Protein AF-A0A484I9B5-F1 (afdb_monomer_lite)

Organism: NCBI:txid1798806

Radius of gyration: 15.64 Å; chains: 1; bounding box: 37×35×47 Å

pLDDT: mean 89.49, std 16.79, range [38.44, 98.62]

Secondary structure (DSSP, 8-state):
--------TTSSPPPSEE-SSEEEEE-SSEEEEEEGGGTTPPP-EEEE-TTT--EEEEEEEE-TT--EEEEEEEEEEETTT--HHHHHHHHHHHHHHHHHHHHHH-GGG-

Foldseek 3Di:
DDPPDPPPVVPPFDFPDDDPQWTWTDDPFWIKIFGNVCPPFDFPDWDADPVQRKIFGWGWDADPVRDTDIDTGMITHTPVRDDVVVVVVVNVVVNVVVVVVCCVPPVVPD

Structure (mmCIF, N/CA/C/O backbone):
data_AF-A0A484I9B5-F1
#
_entry.id   AF-A0A484I9B5-F1
#
loop_
_atom_site.group_PDB
_atom_site.id
_atom_site.type_symbol
_atom_site.label_atom_id
_atom_site.label_alt_id
_atom_site.label_comp_id
_atom_site.label_asym_id
_atom_site.label_entity_id
_atom_site.label_seq_id
_atom_site.pdbx_PDB_ins_code
_atom_site.Cartn_x
_atom_site.Cartn_y
_atom_site.Cartn_z
_atom_site.occupancy
_atom_site.B_iso_or_equiv
_atom_site.auth_seq_id
_atom_site.auth_comp_id
_atom_site.auth_asym_id
_atom_site.auth_atom_id
_atom_site.pdbx_PDB_model_num
ATOM 1 N N . MET A 1 1 ? 19.994 -23.646 21.654 1.00 38.84 1 MET A N 1
ATOM 2 C CA . MET A 1 1 ? 20.003 -22.545 20.668 1.00 38.84 1 MET A CA 1
ATOM 3 C C . MET A 1 1 ? 18.725 -22.673 19.865 1.00 38.84 1 MET A C 1
ATOM 5 O O . MET A 1 1 ? 18.600 -23.600 19.080 1.00 38.84 1 MET A O 1
ATOM 9 N N . SER A 1 2 ? 17.718 -21.875 20.206 1.00 38.44 2 SER A N 1
ATOM 10 C CA . SER A 1 2 ? 16.403 -21.904 19.570 1.00 38.44 2 SER A CA 1
ATOM 11 C C . SER A 1 2 ? 16.453 -21.078 18.290 1.00 38.44 2 SER A C 1
ATOM 13 O O . SER A 1 2 ? 16.586 -19.858 18.354 1.00 38.44 2 SER A O 1
ATOM 15 N N . ASP A 1 3 ? 16.357 -21.755 17.150 1.00 42.19 3 ASP A N 1
ATOM 16 C CA . ASP A 1 3 ? 16.168 -21.147 15.834 1.00 42.19 3 ASP A CA 1
ATOM 17 C C . ASP A 1 3 ? 14.767 -20.517 15.769 1.00 42.19 3 ASP A C 1
ATOM 19 O O . ASP A 1 3 ? 13.795 -21.106 15.295 1.00 42.19 3 ASP A O 1
ATOM 23 N N . SER A 1 4 ? 14.629 -19.306 16.301 1.00 43.53 4 SER A N 1
ATOM 24 C CA . SER A 1 4 ? 13.456 -18.474 16.066 1.00 43.53 4 SER A CA 1
ATOM 25 C C . SER A 1 4 ? 13.608 -17.819 14.696 1.00 43.53 4 SER A C 1
ATOM 27 O O . SER A 1 4 ? 14.007 -16.658 14.587 1.00 43.53 4 SER A O 1
ATOM 29 N N . ARG A 1 5 ? 13.298 -18.569 13.630 1.00 41.88 5 ARG A N 1
ATOM 30 C CA . ARG A 1 5 ? 12.985 -17.942 12.340 1.00 41.88 5 ARG A CA 1
ATOM 31 C C . ARG A 1 5 ? 11.842 -16.960 12.606 1.00 41.88 5 ARG A C 1
ATOM 33 O O . ARG A 1 5 ? 10.858 -17.381 13.219 1.00 41.88 5 ARG A O 1
ATOM 40 N N . PRO A 1 6 ? 11.923 -15.686 12.191 1.00 41.31 6 PRO A N 1
ATOM 41 C CA . PRO A 1 6 ? 10.770 -14.810 12.290 1.00 41.31 6 PRO A CA 1
ATOM 42 C C . PRO A 1 6 ? 9.655 -15.444 11.457 1.00 41.31 6 PRO A C 1
ATOM 44 O O . PRO A 1 6 ? 9.782 -15.599 10.242 1.00 41.31 6 PRO A O 1
ATOM 47 N N . SER A 1 7 ? 8.590 -15.891 12.125 1.00 42.78 7 SER A N 1
ATOM 48 C CA . SER A 1 7 ? 7.401 -16.397 11.456 1.00 42.78 7 SER A CA 1
ATOM 49 C C . SER A 1 7 ? 6.855 -15.254 10.613 1.00 42.78 7 SER A C 1
ATOM 51 O O . SER A 1 7 ? 6.358 -14.262 11.152 1.00 42.78 7 SER A O 1
ATOM 53 N N . ASN A 1 8 ? 6.977 -15.363 9.296 1.00 47.41 8 ASN A N 1
ATOM 54 C CA . ASN A 1 8 ? 6.353 -14.432 8.373 1.00 47.41 8 ASN A CA 1
ATOM 55 C C . ASN A 1 8 ? 4.841 -14.731 8.378 1.00 47.41 8 ASN A C 1
ATOM 57 O O . ASN A 1 8 ? 4.320 -15.417 7.503 1.00 47.41 8 ASN A O 1
ATOM 61 N N . SER A 1 9 ? 4.156 -14.299 9.441 1.00 51.56 9 SER A N 1
ATOM 62 C CA . SER A 1 9 ? 2.783 -14.673 9.817 1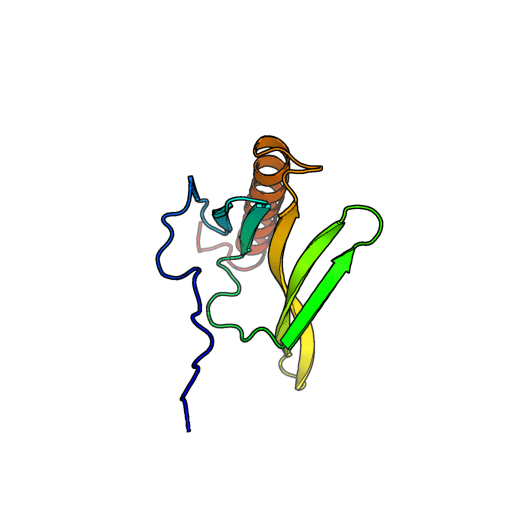.00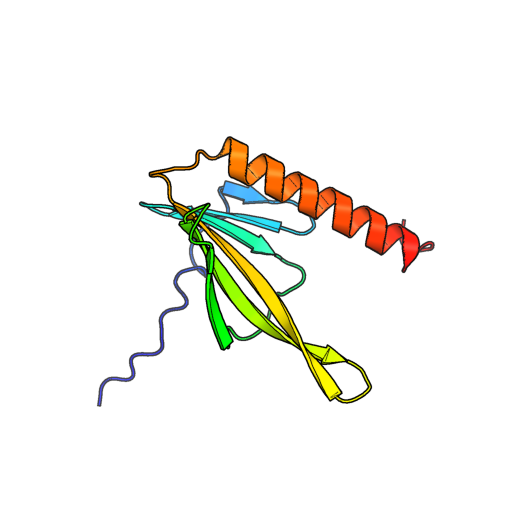 51.56 9 SER A CA 1
ATOM 63 C C . SER A 1 9 ? 1.700 -14.156 8.863 1.00 51.56 9 SER A C 1
ATOM 65 O O . SER A 1 9 ? 0.518 -14.405 9.074 1.00 51.56 9 SER A O 1
ATOM 67 N N . LEU A 1 10 ? 2.091 -13.463 7.793 1.00 51.69 10 LEU A N 1
ATOM 68 C CA . LEU A 1 10 ? 1.202 -13.048 6.708 1.00 51.69 10 LEU A CA 1
ATOM 69 C C . LEU A 1 10 ? 0.986 -14.145 5.655 1.00 51.69 10 LEU A C 1
ATOM 71 O O . LEU A 1 10 ? 0.141 -13.981 4.783 1.00 51.69 10 LEU A O 1
ATOM 75 N N . LEU A 1 11 ? 1.745 -15.245 5.704 1.00 50.88 11 LEU A N 1
ATOM 76 C CA . LEU A 1 11 ? 1.662 -16.316 4.704 1.00 50.88 11 LEU A CA 1
ATOM 77 C C . LEU A 1 11 ? 0.440 -17.238 4.873 1.00 50.88 11 LEU A C 1
ATOM 79 O O . LEU A 1 11 ? 0.152 -18.002 3.957 1.00 50.88 11 LEU A O 1
ATOM 83 N N . GLU A 1 12 ? -0.297 -17.147 5.985 1.00 56.62 12 GLU A N 1
ATOM 84 C CA . GLU A 1 12 ? -1.465 -18.009 6.256 1.00 56.62 12 GLU A CA 1
ATOM 85 C C . GLU A 1 12 ? -2.815 -17.274 6.267 1.00 56.62 12 GLU A C 1
ATOM 87 O O . GLU A 1 12 ? -3.867 -17.903 6.384 1.00 56.62 12 GLU A O 1
ATOM 92 N N . THR A 1 13 ? -2.835 -15.949 6.116 1.00 72.62 13 THR A N 1
ATOM 93 C CA . THR A 1 13 ? -4.085 -15.183 6.117 1.00 72.62 13 THR A CA 1
ATOM 94 C C . THR A 1 13 ? -4.638 -15.021 4.705 1.00 72.62 13 THR A C 1
ATOM 96 O O . THR A 1 13 ? -3.968 -14.550 3.789 1.00 72.62 13 THR A O 1
ATOM 99 N N . THR A 1 14 ? -5.903 -15.398 4.510 1.00 90.50 14 THR A N 1
ATOM 100 C CA . THR A 1 14 ? -6.613 -15.126 3.252 1.00 90.50 14 THR A CA 1
ATOM 101 C C . THR A 1 14 ? -6.922 -13.626 3.172 1.00 90.50 14 THR A C 1
ATOM 103 O O . THR A 1 14 ? -7.432 -13.069 4.146 1.00 90.50 14 THR A O 1
ATOM 106 N N . PRO A 1 15 ? -6.631 -12.939 2.050 1.00 95.38 15 PRO A N 1
ATOM 107 C CA . PRO A 1 15 ? -6.948 -11.523 1.920 1.00 95.38 15 PRO A CA 1
ATOM 108 C C . PRO A 1 15 ? -8.465 -11.312 1.910 1.00 95.38 15 PRO A C 1
ATOM 110 O O . PRO A 1 15 ? -9.181 -11.972 1.156 1.00 95.38 15 PRO A O 1
ATOM 113 N N . ILE A 1 16 ? -8.943 -10.348 2.700 1.00 97.00 16 ILE A N 1
ATOM 114 C CA . ILE A 1 16 ? -10.362 -9.961 2.752 1.00 97.00 16 ILE A CA 1
ATOM 115 C C . ILE A 1 16 ? -10.792 -9.188 1.497 1.00 97.00 16 ILE A C 1
ATOM 117 O O . ILE A 1 16 ? -11.965 -9.179 1.133 1.00 97.00 16 ILE A O 1
ATOM 121 N N . LYS A 1 17 ? -9.834 -8.568 0.794 1.00 97.50 17 LYS A N 1
ATOM 122 C CA . LYS A 1 17 ? -10.027 -7.965 -0.531 1.00 97.50 17 LYS A CA 1
ATOM 123 C C . LYS A 1 17 ? -8.731 -8.031 -1.328 1.00 97.50 17 LYS A C 1
ATOM 125 O O . LYS A 1 17 ? -7.635 -8.005 -0.771 1.00 97.50 17 LYS A O 1
ATOM 130 N N . LYS A 1 18 ? -8.843 -8.107 -2.652 1.00 97.19 18 LYS A N 1
ATOM 131 C CA . LYS A 1 18 ? -7.692 -8.099 -3.556 1.00 97.19 18 LYS A CA 1
ATOM 132 C C . LYS A 1 18 ? -8.006 -7.356 -4.845 1.00 97.19 18 LYS A C 1
ATOM 134 O O . LYS A 1 18 ? -9.101 -7.502 -5.382 1.00 97.19 18 LYS A O 1
ATOM 139 N N . GLY A 1 19 ? -7.017 -6.618 -5.330 1.00 96.56 19 GLY A N 1
ATOM 140 C CA . GLY A 1 19 ? -6.990 -6.032 -6.663 1.00 96.56 19 GLY A CA 1
ATOM 141 C C . GLY A 1 19 ? -5.948 -6.716 -7.546 1.00 96.56 19 GLY A C 1
ATOM 142 O O . GLY A 1 19 ? -5.342 -7.744 -7.190 1.00 96.56 19 GLY A O 1
ATOM 143 N N . ARG A 1 20 ? -5.686 -6.118 -8.709 1.00 95.81 20 ARG A N 1
ATOM 144 C CA . ARG A 1 20 ? -4.583 -6.547 -9.570 1.00 95.81 20 ARG A CA 1
ATOM 145 C C . ARG A 1 20 ? -3.251 -6.240 -8.899 1.00 95.81 20 ARG A C 1
ATOM 147 O O . ARG A 1 20 ? -2.385 -7.117 -8.896 1.00 95.81 20 ARG A O 1
ATOM 154 N N . PHE A 1 21 ? -3.126 -5.076 -8.266 1.00 97.44 21 PHE A N 1
ATOM 155 C CA . PHE A 1 21 ? -1.857 -4.596 -7.708 1.00 97.44 21 PHE A CA 1
ATOM 156 C C . PHE A 1 21 ? -1.771 -4.616 -6.180 1.00 97.44 21 PHE A C 1
ATOM 158 O O . PHE A 1 21 ? -0.687 -4.414 -5.645 1.00 97.44 21 PHE A O 1
ATOM 165 N N . TYR A 1 22 ? -2.851 -4.951 -5.471 1.00 98.06 22 TYR A N 1
ATOM 166 C CA . TYR A 1 22 ? -2.844 -4.981 -4.008 1.00 98.06 22 TYR A CA 1
ATOM 167 C C . TYR A 1 22 ? -3.538 -6.204 -3.390 1.00 98.06 22 TYR A C 1
ATOM 169 O O . TYR A 1 22 ? -4.385 -6.854 -4.014 1.00 98.06 22 TYR A O 1
ATOM 177 N N . PHE A 1 23 ? -3.210 -6.469 -2.125 1.00 97.62 23 PHE A N 1
ATOM 178 C CA . PHE A 1 23 ? -4.008 -7.276 -1.197 1.00 97.62 23 PHE A CA 1
ATOM 179 C C . PHE A 1 23 ? -4.387 -6.440 0.028 1.00 97.62 23 PHE A C 1
ATOM 181 O O . PHE A 1 23 ? -3.590 -5.617 0.471 1.00 97.62 23 PHE A O 1
ATOM 188 N N . ILE A 1 24 ? -5.575 -6.675 0.586 1.00 98.19 24 ILE A N 1
ATOM 189 C CA . ILE A 1 24 ? -5.962 -6.183 1.909 1.00 98.19 24 ILE A CA 1
ATOM 190 C C . ILE A 1 24 ? -6.147 -7.383 2.829 1.00 98.19 24 ILE A C 1
ATOM 192 O O . ILE A 1 24 ? -6.938 -8.283 2.534 1.00 98.19 24 ILE A O 1
ATOM 196 N N . PHE A 1 25 ? -5.436 -7.376 3.950 1.00 97.38 25 PHE A N 1
ATOM 197 C CA . PHE A 1 25 ? -5.592 -8.348 5.025 1.00 97.38 25 PHE A CA 1
ATOM 198 C C . PHE A 1 25 ? -6.173 -7.674 6.258 1.00 97.38 25 PHE A C 1
ATOM 200 O O . PHE A 1 25 ? -5.949 -6.488 6.508 1.00 97.38 25 PHE A O 1
ATOM 207 N N . GLU A 1 26 ? -6.883 -8.458 7.052 1.00 96.25 26 GLU A N 1
ATOM 208 C CA . GLU A 1 26 ? -7.376 -8.035 8.350 1.00 96.25 26 GLU A CA 1
ATOM 209 C C . GLU A 1 26 ? -6.586 -8.726 9.460 1.00 96.25 26 GLU A C 1
ATOM 211 O O . GLU A 1 26 ? -6.352 -9.933 9.424 1.00 96.25 26 GLU A O 1
ATOM 216 N N . GLN A 1 27 ? -6.173 -7.941 10.450 1.00 94.62 27 GLN A N 1
ATOM 217 C CA . GLN A 1 27 ? -5.578 -8.405 11.696 1.00 94.62 27 GLN A CA 1
ATOM 218 C C . GLN A 1 27 ? -6.425 -7.917 12.884 1.00 94.62 27 GLN A C 1
ATOM 220 O O . GLN A 1 27 ? -7.296 -7.056 12.710 1.00 94.62 27 GLN A O 1
ATOM 225 N N . PRO A 1 28 ? -6.194 -8.426 14.111 1.00 95.38 28 PRO A N 1
ATOM 226 C CA . PRO A 1 28 ? -6.982 -8.018 15.274 1.00 95.38 28 PRO A CA 1
ATOM 227 C C . PRO A 1 28 ? -7.028 -6.497 15.489 1.00 95.38 28 PRO A C 1
ATOM 229 O O . PRO A 1 28 ? -8.104 -5.946 15.696 1.00 95.38 28 PRO A O 1
ATOM 232 N N . ASN A 1 29 ? -5.889 -5.809 15.343 1.00 96.44 29 ASN A N 1
ATOM 233 C CA . ASN A 1 29 ? -5.753 -4.384 15.682 1.00 96.44 29 ASN A CA 1
ATOM 234 C C . ASN A 1 29 ? -5.499 -3.469 14.475 1.00 96.44 29 ASN A C 1
ATOM 236 O O . ASN A 1 29 ? -5.383 -2.253 14.634 1.00 96.44 29 ASN A O 1
ATOM 240 N N . SER A 1 30 ? -5.390 -4.030 13.274 1.00 97.38 30 SER A N 1
ATOM 241 C CA . SER A 1 30 ? -5.033 -3.279 12.074 1.00 97.38 30 SER A CA 1
ATOM 242 C C . SER A 1 30 ? -5.598 -3.910 10.808 1.00 97.38 30 SER A C 1
ATOM 244 O O . SER A 1 30 ? -5.965 -5.086 10.774 1.00 97.38 30 SER A O 1
ATOM 246 N N . TYR A 1 31 ? -5.644 -3.112 9.750 1.00 98.25 31 TYR A N 1
ATOM 247 C CA . TYR A 1 31 ? -5.729 -3.597 8.378 1.00 98.25 31 TYR A CA 1
ATOM 248 C C . TYR A 1 31 ? -4.362 -3.458 7.717 1.00 98.25 31 TYR A C 1
ATOM 250 O O . TYR A 1 31 ? -3.615 -2.530 8.027 1.00 98.25 31 TYR A O 1
ATOM 258 N N . ILE A 1 32 ? -4.038 -4.358 6.795 1.00 98.06 32 ILE A N 1
ATOM 259 C CA . ILE A 1 32 ? -2.782 -4.311 6.045 1.00 98.06 32 ILE A CA 1
ATOM 260 C C . ILE A 1 32 ? -3.098 -4.147 4.569 1.00 98.06 32 ILE A C 1
ATOM 262 O O . ILE A 1 32 ? -3.680 -5.050 3.971 1.00 98.06 32 ILE A O 1
ATOM 266 N N . LEU A 1 33 ? -2.655 -3.038 3.981 1.00 98.44 33 LEU A N 1
ATOM 267 C CA . LEU A 1 33 ? -2.592 -2.863 2.534 1.00 98.44 33 LEU A CA 1
ATOM 268 C C . LEU A 1 33 ? -1.215 -3.316 2.050 1.00 98.44 33 LEU A C 1
ATOM 270 O O . LEU A 1 33 ? -0.201 -2.738 2.432 1.00 98.44 33 LEU A O 1
ATOM 274 N N . TYR A 1 34 ? -1.171 -4.355 1.224 1.00 97.75 34 TYR A N 1
ATOM 275 C CA . TYR A 1 34 ? 0.060 -4.920 0.679 1.00 97.75 34 TYR A CA 1
ATOM 276 C C . TYR A 1 34 ? 0.181 -4.620 -0.814 1.00 97.75 34 TYR A C 1
ATOM 278 O O . TYR A 1 34 ? -0.734 -4.931 -1.580 1.00 97.75 34 TYR A O 1
ATOM 286 N N . ASP A 1 35 ? 1.327 -4.084 -1.236 1.00 97.81 35 ASP A N 1
ATOM 287 C CA . ASP A 1 35 ? 1.639 -3.825 -2.641 1.00 97.81 35 ASP A CA 1
ATOM 288 C C . ASP A 1 35 ? 2.195 -5.093 -3.313 1.00 97.81 35 ASP A C 1
ATOM 290 O O . ASP A 1 35 ? 3.334 -5.516 -3.089 1.00 97.81 35 ASP A O 1
ATOM 294 N N . LYS A 1 36 ? 1.394 -5.705 -4.193 1.00 95.88 36 LYS A N 1
ATOM 295 C CA . LYS A 1 36 ? 1.771 -6.931 -4.918 1.00 95.88 36 LYS A CA 1
ATOM 296 C C . LYS A 1 36 ? 2.938 -6.707 -5.872 1.00 95.88 36 LYS A C 1
ATOM 298 O O . LYS A 1 36 ? 3.629 -7.671 -6.202 1.00 95.88 36 LYS A O 1
ATOM 303 N N . THR A 1 37 ? 3.171 -5.470 -6.311 1.00 94.06 37 THR A N 1
ATOM 304 C CA . THR A 1 37 ? 4.295 -5.134 -7.193 1.00 94.06 37 THR A CA 1
ATOM 305 C C . THR A 1 37 ? 5.639 -5.213 -6.470 1.00 94.06 37 THR A C 1
ATOM 307 O O . THR A 1 37 ? 6.673 -5.258 -7.129 1.00 94.06 37 THR A O 1
ATOM 310 N N . LYS A 1 38 ? 5.644 -5.273 -5.129 1.00 94.94 38 LYS A N 1
ATOM 311 C CA . LYS A 1 38 ? 6.857 -5.388 -4.298 1.00 94.94 38 LYS A CA 1
ATOM 312 C C . LYS A 1 38 ? 7.080 -6.799 -3.749 1.00 94.94 38 LYS A C 1
ATOM 314 O O . LYS A 1 38 ? 7.866 -6.991 -2.821 1.00 94.94 38 LYS A O 1
ATOM 319 N N . ARG A 1 39 ? 6.392 -7.805 -4.299 1.00 89.62 39 ARG A N 1
ATOM 320 C CA . ARG A 1 39 ? 6.538 -9.204 -3.877 1.00 89.62 39 ARG A CA 1
ATOM 321 C C . ARG A 1 39 ? 8.000 -9.652 -3.969 1.00 89.62 39 ARG A C 1
ATOM 323 O O . ARG A 1 39 ? 8.626 -9.511 -5.012 1.00 89.62 39 ARG A O 1
ATOM 330 N N . GLY A 1 40 ? 8.494 -10.270 -2.897 1.00 89.12 40 GLY A N 1
ATOM 331 C CA . GLY A 1 40 ? 9.865 -10.785 -2.813 1.00 89.12 40 GLY A CA 1
ATOM 332 C C . GLY A 1 40 ? 10.890 -9.764 -2.318 1.00 89.12 40 GLY A C 1
ATOM 333 O O . GLY A 1 40 ? 12.041 -10.133 -2.113 1.00 89.12 40 GLY A O 1
ATOM 334 N N . LEU A 1 41 ? 10.485 -8.512 -2.081 1.00 94.06 41 LEU A N 1
ATOM 335 C CA . LEU A 1 41 ? 11.361 -7.510 -1.489 1.00 94.06 41 LEU A CA 1
ATOM 336 C C . LEU A 1 41 ? 11.545 -7.758 0.015 1.00 94.06 41 LEU A C 1
ATOM 338 O O . LEU A 1 41 ? 10.573 -7.947 0.748 1.00 94.06 41 LEU A O 1
ATOM 342 N N . GLU A 1 42 ? 12.792 -7.732 0.479 1.00 94.00 42 GLU A N 1
ATOM 343 C CA . GLU A 1 42 ? 13.120 -7.835 1.901 1.00 94.00 42 GLU A CA 1
ATOM 344 C C . GLU A 1 42 ? 12.766 -6.532 2.633 1.00 94.00 42 GLU A C 1
ATOM 346 O O . GLU A 1 42 ? 13.074 -5.434 2.160 1.00 94.00 42 GLU A O 1
ATOM 351 N N . VAL A 1 43 ? 12.146 -6.647 3.810 1.00 95.56 43 VAL A N 1
ATOM 352 C CA . VAL A 1 43 ? 11.900 -5.496 4.688 1.00 95.56 43 VAL A CA 1
ATOM 353 C C . VAL A 1 43 ? 13.226 -5.062 5.311 1.00 95.56 43 VAL A C 1
ATOM 355 O O . VAL A 1 43 ? 13.859 -5.834 6.026 1.00 95.56 43 VAL A O 1
ATOM 358 N N . LYS A 1 44 ? 13.636 -3.819 5.053 1.00 96.00 44 LYS A N 1
ATOM 359 C CA . LYS A 1 44 ? 14.869 -3.220 5.584 1.00 96.00 44 LYS A CA 1
ATOM 360 C C . LYS A 1 44 ? 14.614 -2.282 6.751 1.00 96.00 44 LYS A C 1
ATOM 362 O O . LYS A 1 44 ? 15.442 -2.203 7.652 1.00 96.00 44 LYS A O 1
ATOM 367 N N . ASP A 1 45 ? 13.493 -1.571 6.742 1.00 95.88 45 ASP A N 1
ATOM 368 C CA . ASP A 1 45 ? 13.084 -0.741 7.869 1.00 95.88 45 ASP A CA 1
ATOM 369 C C . ASP A 1 45 ? 11.558 -0.630 7.979 1.00 95.88 45 ASP A C 1
ATOM 371 O O . ASP A 1 45 ? 10.798 -1.122 7.136 1.00 95.88 45 ASP A O 1
ATOM 375 N N . LYS A 1 46 ? 11.127 0.002 9.069 1.00 97.19 46 LYS A N 1
ATOM 376 C CA . LYS A 1 46 ? 9.744 0.387 9.317 1.00 97.19 46 LYS A CA 1
ATOM 377 C C . LYS A 1 46 ? 9.679 1.883 9.572 1.00 97.19 46 LYS A C 1
ATOM 379 O O . LYS A 1 46 ? 10.599 2.455 10.156 1.00 97.19 46 LYS A O 1
ATOM 384 N N . PHE A 1 47 ? 8.598 2.509 9.134 1.00 96.88 47 PHE A N 1
ATOM 385 C CA . PHE A 1 47 ? 8.355 3.931 9.334 1.00 96.88 47 PHE A CA 1
ATOM 386 C C . PHE A 1 47 ? 6.901 4.171 9.708 1.00 96.88 47 PHE A C 1
ATOM 388 O O . PHE A 1 47 ? 6.012 3.762 8.964 1.00 96.88 47 PHE A O 1
ATOM 395 N N . THR A 1 48 ? 6.680 4.874 10.814 1.00 97.88 48 THR A N 1
ATOM 396 C CA . THR A 1 48 ? 5.350 5.290 11.258 1.00 97.88 48 THR A CA 1
ATOM 397 C C . THR A 1 48 ? 5.188 6.776 11.010 1.00 97.88 48 THR A C 1
ATOM 399 O O . THR A 1 48 ? 5.961 7.582 11.522 1.00 97.88 48 THR A O 1
ATOM 402 N N . ASP A 1 49 ? 4.179 7.142 10.228 1.00 96.06 49 ASP A N 1
ATOM 403 C CA . ASP A 1 49 ? 3.807 8.541 10.054 1.00 96.06 49 ASP A CA 1
ATOM 404 C C . ASP A 1 49 ? 3.126 9.032 11.342 1.00 96.06 49 ASP A C 1
ATOM 406 O O . ASP A 1 49 ? 2.107 8.491 11.762 1.00 96.06 49 ASP A O 1
ATOM 410 N N . GLU A 1 50 ? 3.697 10.043 11.998 1.00 96.06 50 GLU A N 1
ATOM 411 C CA . GLU A 1 50 ? 3.228 10.506 13.313 1.00 96.06 50 GLU A CA 1
ATOM 412 C C . GLU A 1 50 ? 1.817 11.114 13.279 1.00 96.06 50 GLU A C 1
ATOM 414 O O . GLU A 1 50 ? 1.075 11.033 14.262 1.00 96.06 50 GLU A O 1
ATOM 419 N N . LYS A 1 51 ? 1.419 11.703 12.145 1.00 96.00 51 LYS A N 1
ATOM 420 C CA . LYS A 1 51 ? 0.114 12.362 11.995 1.00 96.00 51 LYS A CA 1
ATOM 421 C C . LYS A 1 51 ? -0.993 11.328 11.847 1.00 96.00 51 LYS A C 1
ATOM 423 O O . LYS A 1 51 ? -2.034 11.422 12.493 1.00 96.00 51 LYS A O 1
ATOM 428 N N . THR A 1 52 ? -0.760 10.335 11.001 1.00 96.12 52 THR A N 1
ATOM 429 C CA . THR A 1 52 ? -1.743 9.304 10.656 1.00 96.12 52 THR A CA 1
ATOM 430 C C . THR A 1 52 ? -1.689 8.127 11.633 1.00 96.12 52 THR A C 1
ATOM 432 O O . THR A 1 52 ? -2.715 7.594 12.052 1.00 96.12 52 THR A O 1
ATOM 435 N N . GLY A 1 53 ? -0.502 7.772 12.117 1.00 96.81 53 GLY A N 1
ATOM 436 C CA . GLY A 1 53 ? -0.245 6.545 12.869 1.00 96.81 53 GLY A CA 1
ATOM 437 C C . GLY A 1 53 ? -0.150 5.305 11.976 1.00 96.81 53 GLY A C 1
ATOM 438 O O . GLY A 1 53 ? -0.148 4.193 12.497 1.00 96.81 53 GLY A O 1
ATOM 439 N N . ILE A 1 54 ? -0.099 5.478 10.651 1.00 98.19 54 ILE A N 1
ATOM 440 C CA . ILE A 1 54 ? 0.090 4.380 9.702 1.00 98.19 54 ILE A CA 1
ATOM 441 C C . ILE A 1 54 ? 1.564 3.966 9.732 1.00 98.19 54 ILE A C 1
ATOM 443 O O . ILE A 1 54 ? 2.452 4.786 9.487 1.00 98.19 54 ILE A O 1
ATOM 447 N N . GLU A 1 55 ? 1.824 2.690 10.020 1.00 98.50 55 GLU A N 1
ATOM 448 C CA . GLU A 1 55 ? 3.160 2.095 9.906 1.00 98.50 55 GLU A CA 1
ATOM 449 C C . GLU A 1 55 ? 3.349 1.543 8.491 1.00 98.50 55 GLU A C 1
ATOM 451 O O . GLU A 1 55 ? 2.454 0.923 7.931 1.00 98.50 55 GLU A O 1
ATOM 456 N N . SER A 1 56 ? 4.526 1.727 7.909 1.00 97.81 56 SER A N 1
ATOM 457 C CA . SER A 1 56 ? 4.905 1.153 6.623 1.00 97.81 56 SER A CA 1
ATOM 458 C C . SER A 1 56 ? 6.160 0.307 6.773 1.00 97.81 56 SER A C 1
ATOM 460 O O . SER A 1 56 ? 7.147 0.749 7.361 1.00 97.81 56 SER A O 1
ATOM 462 N N . SER A 1 57 ? 6.136 -0.906 6.224 1.00 98.06 57 SER A N 1
ATOM 463 C CA . SER A 1 57 ? 7.349 -1.713 6.057 1.00 98.06 57 SER A CA 1
ATOM 464 C C . SER A 1 57 ? 7.975 -1.355 4.717 1.00 98.06 57 SER A C 1
ATOM 466 O O . SER A 1 57 ? 7.283 -1.402 3.696 1.00 98.06 57 SER A O 1
ATOM 468 N N . ARG A 1 58 ? 9.263 -1.006 4.687 1.00 97.81 58 ARG A N 1
ATOM 469 C CA . ARG A 1 58 ? 9.940 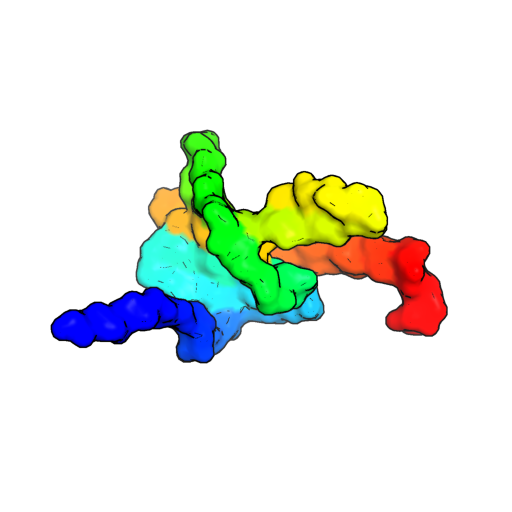-0.579 3.455 1.00 97.81 58 ARG A CA 1
ATOM 470 C C . ARG A 1 58 ? 11.109 -1.490 3.118 1.00 97.81 58 ARG A C 1
ATOM 472 O O . ARG A 1 58 ? 11.822 -1.966 4.000 1.00 97.81 58 ARG A O 1
ATOM 479 N N . GLY A 1 59 ? 11.301 -1.711 1.827 1.00 96.94 59 GLY A N 1
ATOM 480 C CA . GLY A 1 59 ? 12.476 -2.370 1.270 1.00 96.94 59 GLY A CA 1
ATOM 481 C C . GLY A 1 59 ? 13.301 -1.407 0.426 1.00 96.94 59 GLY A C 1
ATOM 482 O O . GLY A 1 59 ? 13.024 -0.207 0.386 1.00 96.94 59 GLY A O 1
ATOM 483 N N . MET A 1 60 ? 14.308 -1.942 -0.258 1.00 96.94 60 MET A N 1
ATOM 484 C CA . MET A 1 60 ? 15.206 -1.181 -1.128 1.00 96.94 60 MET A CA 1
ATOM 485 C C . MET A 1 60 ? 15.214 -1.787 -2.529 1.00 96.94 60 MET A C 1
ATOM 487 O O . MET A 1 60 ? 15.547 -2.960 -2.674 1.00 96.94 60 MET A O 1
ATOM 491 N N . ILE A 1 61 ? 14.882 -0.994 -3.545 1.00 95.44 61 ILE A N 1
ATOM 492 C CA . ILE A 1 61 ? 15.119 -1.345 -4.952 1.00 95.44 61 ILE A CA 1
ATOM 493 C C . ILE A 1 61 ? 16.319 -0.556 -5.466 1.00 95.44 61 ILE A C 1
ATOM 495 O O . ILE A 1 61 ? 16.574 0.539 -4.974 1.00 95.44 61 ILE A O 1
ATOM 499 N N . TYR A 1 62 ? 17.040 -1.098 -6.440 1.00 95.81 62 TYR A N 1
ATOM 500 C CA . TYR A 1 62 ? 18.193 -0.436 -7.042 1.00 95.81 62 TYR A CA 1
ATOM 501 C C . TYR A 1 62 ? 17.916 -0.168 -8.517 1.00 95.81 62 TYR A C 1
ATOM 503 O O . TYR A 1 62 ? 17.341 -1.023 -9.195 1.00 95.81 62 TYR A O 1
ATOM 511 N N . ASP A 1 63 ? 18.287 1.016 -8.994 1.00 95.19 63 ASP A N 1
ATOM 512 C CA . ASP A 1 63 ? 18.271 1.329 -10.421 1.00 95.19 63 ASP A CA 1
ATOM 513 C C . ASP A 1 63 ? 19.517 0.775 -11.143 1.00 95.19 63 ASP A C 1
ATOM 515 O O . ASP A 1 63 ? 20.349 0.079 -10.554 1.00 95.19 63 ASP A O 1
ATOM 519 N N . MET A 1 64 ? 19.640 1.063 -12.443 1.00 96.25 64 MET A N 1
ATOM 520 C CA . MET A 1 64 ? 20.766 0.591 -13.262 1.00 96.25 64 MET A CA 1
ATOM 521 C C . MET A 1 64 ? 22.115 1.209 -12.869 1.00 96.25 64 MET A C 1
ATOM 523 O O . MET A 1 64 ? 23.154 0.631 -13.179 1.00 96.25 64 MET A O 1
ATOM 527 N N . GLU A 1 65 ? 22.112 2.357 -12.192 1.00 97.44 65 GLU A N 1
ATOM 528 C CA . GLU A 1 65 ? 23.322 3.033 -11.713 1.00 97.44 65 GLU A CA 1
ATOM 529 C C . GLU A 1 65 ? 23.746 2.519 -10.326 1.00 97.44 65 GLU A C 1
ATOM 531 O O . GLU A 1 65 ? 24.800 2.892 -9.809 1.00 97.44 65 GLU A O 1
ATOM 536 N N . GLY A 1 66 ? 22.951 1.627 -9.726 1.00 95.94 66 GLY A N 1
ATOM 537 C CA . GLY A 1 66 ? 23.168 1.109 -8.380 1.00 95.94 66 GLY A CA 1
ATOM 538 C C . GLY A 1 66 ? 22.647 2.039 -7.282 1.00 95.94 66 GLY A C 1
ATOM 539 O O . GLY A 1 66 ? 22.946 1.815 -6.105 1.00 95.94 66 GLY A O 1
ATOM 540 N N . THR A 1 67 ? 21.852 3.056 -7.623 1.00 97.50 67 THR A N 1
ATOM 541 C CA . THR A 1 67 ? 21.229 3.947 -6.641 1.00 97.50 67 THR A CA 1
ATOM 542 C C . THR A 1 67 ? 20.054 3.246 -5.971 1.00 97.50 67 THR A C 1
ATOM 544 O O . THR A 1 67 ? 19.152 2.720 -6.622 1.00 97.50 67 THR A O 1
ATOM 547 N N . GLY A 1 68 ? 20.067 3.224 -4.636 1.00 96.50 68 GLY A N 1
ATOM 548 C CA . GLY A 1 68 ? 19.022 2.605 -3.829 1.00 96.50 68 GLY A CA 1
ATOM 549 C C . GLY A 1 68 ? 17.840 3.541 -3.570 1.00 96.50 68 GLY A C 1
ATOM 550 O O . GLY A 1 68 ? 18.008 4.626 -3.010 1.00 96.50 68 GLY A O 1
ATOM 551 N N . HIS A 1 69 ? 16.630 3.081 -3.875 1.00 96.56 69 HIS A N 1
ATOM 552 C CA . HIS A 1 69 ? 15.375 3.743 -3.538 1.00 96.56 69 HIS A CA 1
ATOM 553 C C . HIS A 1 69 ? 14.599 2.948 -2.491 1.00 96.56 69 HIS A C 1
ATOM 555 O O . HIS A 1 69 ? 14.221 1.789 -2.701 1.00 96.56 69 HIS A O 1
ATOM 561 N N . LYS A 1 70 ? 14.305 3.598 -1.360 1.00 96.62 70 LYS A N 1
ATOM 562 C CA . LYS A 1 70 ? 13.404 3.030 -0.357 1.00 96.62 70 LYS A CA 1
ATOM 563 C C . LYS A 1 70 ? 11.976 3.069 -0.875 1.00 96.62 70 LYS A C 1
ATOM 565 O O . LYS A 1 70 ? 11.473 4.132 -1.231 1.00 96.62 70 LYS A O 1
ATOM 570 N N . VAL A 1 71 ? 11.309 1.923 -0.855 1.00 97.12 71 VAL A N 1
ATOM 571 C CA . VAL A 1 71 ? 9.917 1.791 -1.297 1.00 97.12 71 VAL A CA 1
ATOM 572 C C . VAL A 1 71 ? 9.099 1.057 -0.248 1.00 97.12 71 VAL A C 1
ATOM 574 O O . VAL A 1 71 ? 9.570 0.098 0.363 1.00 97.12 71 VAL A O 1
ATOM 577 N N . ALA A 1 72 ? 7.868 1.511 -0.028 1.00 97.25 72 ALA A N 1
ATOM 578 C CA . ALA A 1 72 ? 6.934 0.825 0.852 1.00 97.25 72 ALA A CA 1
ATOM 579 C C . ALA A 1 72 ? 6.469 -0.494 0.219 1.00 97.25 72 ALA A C 1
ATOM 581 O O . ALA A 1 72 ? 6.155 -0.549 -0.967 1.00 97.25 72 ALA A O 1
ATOM 582 N N . ILE A 1 73 ? 6.452 -1.551 1.027 1.00 97.94 73 ILE A N 1
ATOM 583 C CA . ILE A 1 73 ? 5.970 -2.894 0.677 1.00 97.94 73 ILE A CA 1
ATOM 584 C C . ILE A 1 73 ? 4.526 -3.060 1.156 1.00 97.94 73 ILE A C 1
ATO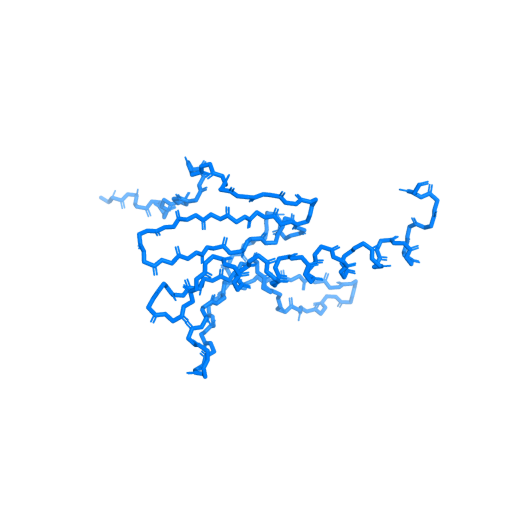M 586 O O . ILE A 1 73 ? 3.694 -3.664 0.481 1.00 97.94 73 ILE A O 1
ATOM 590 N N . ASN A 1 74 ? 4.231 -2.543 2.347 1.00 97.62 74 ASN A N 1
ATOM 591 C CA . ASN A 1 74 ? 2.901 -2.560 2.931 1.00 97.62 74 ASN A CA 1
ATOM 592 C C . ASN A 1 74 ? 2.698 -1.388 3.891 1.00 97.62 74 ASN A C 1
ATOM 594 O O . ASN A 1 74 ? 3.666 -0.772 4.345 1.00 97.62 74 ASN A O 1
ATOM 598 N N . TRP A 1 75 ? 1.429 -1.145 4.206 1.00 98.44 75 TRP A N 1
ATOM 599 C CA . TRP A 1 75 ? 0.962 -0.167 5.178 1.00 98.44 75 TRP A CA 1
ATOM 600 C C . TRP A 1 75 ? 0.018 -0.846 6.168 1.00 98.44 75 TRP A C 1
ATOM 602 O O . TRP A 1 75 ? -0.911 -1.550 5.766 1.00 98.44 75 TRP A O 1
ATOM 612 N N . LEU A 1 76 ? 0.259 -0.630 7.456 1.00 98.19 76 LEU A N 1
ATOM 613 C CA . LEU A 1 76 ? -0.549 -1.089 8.571 1.00 98.19 76 LEU A CA 1
ATOM 614 C C . LEU A 1 76 ? -1.381 0.087 9.083 1.00 98.19 76 LEU A C 1
ATOM 616 O O . LEU A 1 76 ? -0.855 1.049 9.643 1.00 98.19 76 LEU A O 1
ATOM 620 N N . TYR A 1 77 ? -2.691 -0.022 8.910 1.00 98.50 77 TYR A N 1
ATOM 621 C CA . TYR A 1 77 ? -3.671 0.969 9.329 1.00 98.50 77 TYR A CA 1
ATOM 622 C C . TYR A 1 77 ? -4.242 0.562 10.690 1.00 98.50 77 TYR A C 1
ATOM 624 O O . TYR A 1 77 ? -4.912 -0.473 10.765 1.00 98.50 77 TYR A O 1
ATOM 632 N N . PRO A 1 78 ? -4.003 1.317 11.777 1.00 98.06 78 PRO A N 1
ATOM 633 C CA . PRO A 1 78 ? -4.541 0.970 13.087 1.00 98.06 78 PRO A CA 1
ATOM 634 C C . PRO A 1 78 ? -6.068 1.118 13.119 1.00 98.06 78 PRO A C 1
ATOM 636 O O . PRO A 1 78 ? -6.608 2.188 12.833 1.00 98.06 78 PRO A O 1
ATOM 639 N N . LYS A 1 79 ? -6.771 0.065 13.554 1.00 98.19 79 LYS A N 1
ATOM 640 C CA . LYS A 1 79 ? -8.243 0.058 13.682 1.00 98.19 79 LYS A CA 1
ATOM 641 C C . LYS A 1 79 ? -8.774 1.057 14.711 1.00 98.19 79 LYS A C 1
ATOM 643 O O . LYS A 1 79 ? -9.948 1.397 14.688 1.00 98.19 79 LYS A O 1
ATOM 648 N N . SER A 1 80 ? -7.913 1.555 15.599 1.00 97.50 80 SER A N 1
ATOM 649 C CA . SER A 1 80 ? -8.252 2.642 16.524 1.00 97.50 80 SER A CA 1
ATOM 650 C C . SER A 1 80 ? -8.474 3.991 15.829 1.00 97.50 80 SER A C 1
ATOM 652 O O . SER A 1 80 ? -8.983 4.911 16.464 1.00 97.50 80 SER A O 1
ATOM 654 N N . ARG A 1 81 ? -8.075 4.128 14.556 1.00 97.75 81 ARG A N 1
ATOM 655 C CA . ARG A 1 81 ? -8.176 5.376 13.780 1.00 97.75 81 ARG A CA 1
ATOM 656 C C . ARG A 1 81 ? -8.826 5.202 12.411 1.00 97.75 81 ARG A C 1
ATOM 658 O O . ARG A 1 81 ? -9.360 6.171 11.886 1.00 97.75 81 ARG A O 1
ATOM 665 N N . TYR A 1 82 ? -8.766 4.001 11.839 1.00 98.31 82 TYR A N 1
ATOM 666 C CA . TYR A 1 82 ? -9.176 3.740 10.463 1.00 98.31 82 TYR A CA 1
ATOM 667 C C . TYR A 1 82 ? -10.152 2.577 10.371 1.00 98.31 82 TYR A C 1
ATOM 669 O O . TYR A 1 82 ? -9.998 1.553 11.040 1.00 98.31 82 TYR A O 1
ATOM 677 N N . ASP A 1 83 ? -11.128 2.725 9.483 1.00 98.00 83 ASP A N 1
ATOM 678 C CA . ASP A 1 83 ? -12.020 1.654 9.073 1.00 98.00 83 ASP A CA 1
ATOM 679 C C . ASP A 1 83 ? -11.530 0.990 7.780 1.00 98.00 83 ASP A C 1
ATOM 681 O O . ASP A 1 83 ? -10.560 1.416 7.147 1.00 98.00 83 ASP A O 1
ATOM 685 N N . ILE A 1 84 ? -12.216 -0.077 7.377 1.00 98.06 84 ILE A N 1
ATOM 686 C CA . ILE A 1 84 ? -11.885 -0.785 6.142 1.00 98.06 84 ILE A CA 1
ATOM 687 C C . ILE A 1 84 ? -12.113 0.081 4.893 1.00 98.06 84 ILE A C 1
ATOM 689 O O . ILE A 1 84 ? -11.376 -0.063 3.920 1.00 98.06 84 ILE A O 1
ATOM 693 N N . ASN A 1 85 ? -13.084 1.000 4.907 1.00 98.38 85 ASN A N 1
ATOM 694 C CA . ASN A 1 85 ? -13.395 1.837 3.746 1.00 98.38 85 ASN A CA 1
ATOM 695 C C . ASN A 1 85 ? -12.219 2.747 3.391 1.00 98.38 85 ASN A C 1
ATOM 697 O O . ASN A 1 85 ? -11.847 2.827 2.223 1.00 98.38 85 ASN A O 1
ATOM 701 N N . THR A 1 86 ? -11.567 3.334 4.396 1.00 98.19 86 THR A N 1
ATOM 702 C CA . THR A 1 86 ? -10.374 4.169 4.193 1.00 98.19 86 THR A CA 1
ATOM 703 C C . THR A 1 86 ? -9.254 3.388 3.498 1.00 98.19 86 THR A C 1
ATOM 705 O O . THR A 1 86 ? -8.637 3.862 2.545 1.00 98.19 86 THR A O 1
ATOM 708 N N . VAL A 1 87 ? -9.025 2.144 3.928 1.00 98.44 87 VAL A N 1
ATOM 709 C CA . VAL A 1 87 ? -7.996 1.266 3.346 1.00 98.44 87 VAL A CA 1
ATOM 710 C C . VAL A 1 87 ? -8.356 0.880 1.911 1.00 98.44 87 VAL A C 1
ATOM 712 O O . VAL A 1 87 ? -7.481 0.813 1.050 1.00 98.44 87 VAL A O 1
ATOM 715 N N . ILE A 1 88 ? -9.644 0.648 1.635 1.00 98.62 88 ILE A N 1
ATOM 716 C CA . ILE A 1 88 ? -10.146 0.374 0.285 1.00 98.62 88 ILE A CA 1
ATOM 717 C C . ILE A 1 88 ? -9.923 1.581 -0.628 1.00 98.62 88 ILE A C 1
ATOM 719 O O . ILE A 1 88 ? -9.453 1.402 -1.748 1.00 98.62 88 ILE A O 1
ATOM 723 N N . GLU A 1 89 ? -10.215 2.800 -0.175 1.00 98.56 89 GLU A N 1
ATOM 724 C CA . GLU A 1 89 ? -10.000 4.007 -0.978 1.00 98.56 89 GLU A CA 1
ATOM 725 C C . GLU A 1 89 ? -8.534 4.169 -1.393 1.00 98.56 89 GLU A C 1
ATOM 727 O O . GLU A 1 89 ? -8.250 4.449 -2.561 1.00 98.56 89 GLU A O 1
ATOM 732 N N . ASP A 1 90 ? -7.596 3.954 -0.470 1.00 98.44 90 ASP A N 1
ATOM 733 C CA . ASP A 1 90 ? -6.162 4.009 -0.766 1.00 98.44 90 ASP A CA 1
ATOM 734 C C . ASP A 1 90 ? -5.706 2.859 -1.675 1.00 98.44 90 ASP A C 1
ATOM 736 O O . ASP A 1 90 ? -4.915 3.071 -2.600 1.00 98.44 90 ASP A O 1
ATOM 740 N N . ALA A 1 91 ? -6.258 1.658 -1.488 1.00 98.50 91 ALA A N 1
ATOM 741 C CA . ALA A 1 91 ? -6.002 0.519 -2.363 1.00 98.50 91 ALA A CA 1
ATOM 742 C C . ALA A 1 91 ? -6.472 0.776 -3.806 1.00 98.50 91 ALA A C 1
ATOM 744 O O . ALA A 1 91 ? -5.760 0.475 -4.764 1.00 98.50 91 ALA A O 1
ATOM 745 N N . GLU A 1 92 ? -7.643 1.390 -3.984 1.00 98.31 92 GLU A N 1
ATOM 746 C CA . GLU A 1 92 ? -8.170 1.742 -5.305 1.00 98.31 92 GLU A CA 1
ATOM 747 C C . GLU A 1 92 ? -7.404 2.913 -5.942 1.00 98.31 92 GLU A C 1
ATOM 749 O O . GLU A 1 92 ? -7.228 2.943 -7.163 1.00 98.31 92 GLU A O 1
ATOM 754 N N . LYS A 1 93 ? -6.878 3.861 -5.148 1.00 98.44 93 LYS A N 1
ATOM 755 C CA . LYS A 1 93 ? -5.923 4.869 -5.651 1.00 98.44 93 LYS A CA 1
ATOM 756 C C . LYS A 1 93 ? -4.654 4.199 -6.187 1.00 98.44 93 LYS A C 1
ATOM 758 O O . LYS A 1 93 ? -4.213 4.544 -7.282 1.00 98.44 93 LYS A O 1
ATOM 763 N N . MET A 1 94 ? -4.100 3.227 -5.456 1.00 97.75 94 MET A N 1
ATOM 764 C CA . MET A 1 94 ? -2.936 2.444 -5.887 1.00 97.75 94 MET A CA 1
ATOM 765 C C . MET A 1 94 ? -3.222 1.663 -7.177 1.00 97.75 94 MET A C 1
ATOM 767 O O . MET A 1 94 ? -2.425 1.70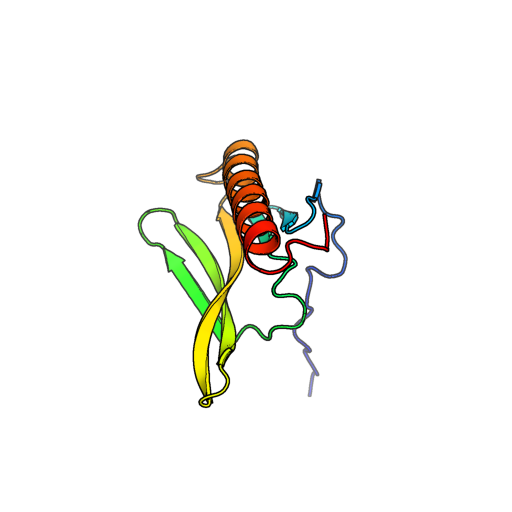8 -8.113 1.00 97.75 94 MET A O 1
ATOM 771 N 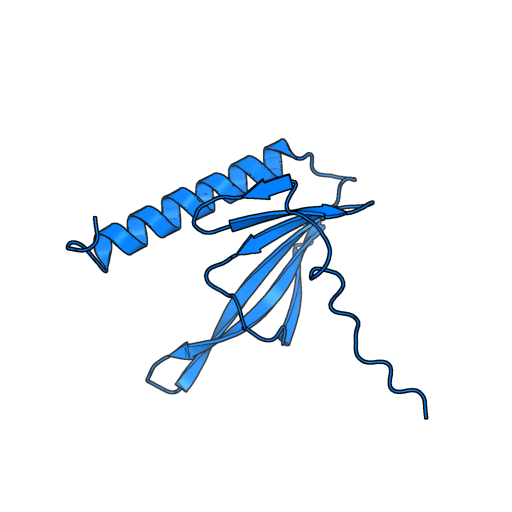N . GLU A 1 95 ? -4.366 0.981 -7.253 1.00 97.88 95 GLU A N 1
ATOM 772 C CA . GLU A 1 95 ? -4.789 0.218 -8.432 1.00 97.88 95 GLU A CA 1
ATOM 773 C C . GLU A 1 95 ? -4.883 1.106 -9.679 1.00 97.88 95 GLU A C 1
ATOM 775 O O . GLU A 1 95 ? -4.307 0.763 -10.714 1.00 97.88 95 GLU A O 1
ATOM 780 N N . ARG A 1 96 ? -5.547 2.270 -9.576 1.00 97.88 96 ARG A N 1
ATOM 781 C CA . ARG A 1 96 ? -5.615 3.244 -10.678 1.00 97.88 96 ARG A CA 1
ATOM 782 C C . ARG A 1 96 ? -4.230 3.733 -11.073 1.00 97.88 96 ARG A C 1
ATOM 784 O O . ARG A 1 96 ? -3.901 3.711 -12.255 1.00 97.88 96 ARG A O 1
ATOM 791 N N . LYS A 1 97 ? -3.393 4.099 -10.097 1.00 97.44 97 LYS A N 1
ATOM 792 C CA . LYS A 1 97 ? -2.071 4.651 -10.396 1.00 97.44 97 LYS A CA 1
ATOM 793 C C . LYS A 1 97 ? -1.171 3.652 -11.117 1.00 97.44 97 LYS A C 1
ATOM 795 O O . LYS A 1 97 ? -0.500 4.014 -12.078 1.00 97.44 97 LYS A O 1
ATOM 800 N N . TYR A 1 98 ? -1.166 2.393 -10.685 1.00 95.94 98 TYR A N 1
ATOM 801 C CA . TYR A 1 98 ? -0.391 1.355 -11.363 1.00 95.94 98 TYR A CA 1
ATOM 802 C C . TYR A 1 98 ? -0.952 0.990 -12.734 1.00 95.94 98 TYR A C 1
ATOM 804 O O . TYR A 1 98 ? -0.177 0.638 -13.623 1.00 95.94 98 TYR A O 1
ATOM 812 N N . ARG A 1 99 ? -2.269 1.105 -12.934 1.00 94.25 99 ARG A N 1
ATOM 813 C CA . ARG A 1 99 ? -2.871 0.947 -14.258 1.00 94.25 99 ARG A CA 1
ATOM 814 C C . ARG A 1 99 ? -2.400 2.039 -15.215 1.00 94.25 99 ARG A C 1
ATOM 816 O O . ARG A 1 99 ? -1.865 1.688 -16.255 1.00 94.25 99 ARG A O 1
ATOM 823 N N . GLU A 1 100 ? -2.481 3.307 -14.812 1.00 94.88 100 GLU A N 1
ATOM 824 C CA . GLU A 1 100 ? -1.965 4.441 -15.597 1.00 94.88 100 GLU A CA 1
ATOM 825 C C . GLU A 1 100 ? -0.486 4.248 -15.960 1.00 94.88 100 GLU A C 1
ATOM 827 O O . GLU A 1 100 ? -0.090 4.426 -17.108 1.00 94.88 100 GLU A O 1
ATOM 832 N N . ILE A 1 101 ? 0.348 3.852 -14.988 1.00 94.31 101 ILE A N 1
ATOM 833 C CA . ILE A 1 101 ? 1.774 3.593 -15.235 1.00 94.31 101 ILE A CA 1
ATOM 834 C C . ILE A 1 101 ? 1.944 2.485 -16.273 1.00 94.31 101 ILE A C 1
ATOM 836 O O . ILE A 1 101 ? 2.710 2.660 -17.213 1.00 94.31 101 ILE A O 1
ATOM 840 N N . ARG A 1 102 ? 1.213 1.372 -16.137 1.00 91.00 102 ARG A N 1
ATOM 841 C CA . ARG A 1 102 ? 1.299 0.256 -17.085 1.00 91.00 102 ARG A CA 1
ATOM 842 C C . ARG A 1 102 ? 0.848 0.658 -18.487 1.00 91.00 102 ARG A C 1
ATOM 844 O O . ARG A 1 102 ? 1.492 0.248 -19.441 1.00 91.00 102 ARG A O 1
ATOM 851 N N . GLU A 1 103 ? -0.207 1.459 -18.609 1.00 89.69 103 GLU A N 1
ATOM 852 C CA . GLU A 1 103 ? -0.673 1.987 -19.897 1.00 89.69 103 GLU A CA 1
ATOM 853 C C . GLU A 1 103 ? 0.402 2.855 -20.568 1.00 89.69 103 GLU A C 1
ATOM 855 O O . GLU A 1 103 ? 0.630 2.738 -21.769 1.00 89.69 103 GLU A O 1
ATOM 860 N N . MET A 1 104 ? 1.122 3.672 -19.791 1.00 90.31 104 MET A N 1
ATOM 861 C CA . MET A 1 104 ? 2.217 4.502 -20.308 1.00 90.31 104 MET A CA 1
ATOM 862 C C . MET A 1 104 ? 3.471 3.698 -20.680 1.00 90.31 104 MET A C 1
ATOM 864 O O . MET A 1 104 ? 4.155 4.051 -21.637 1.00 90.31 104 MET A O 1
ATOM 868 N N . THR A 1 105 ? 3.819 2.656 -19.916 1.00 89.25 105 THR A N 1
ATOM 869 C CA . THR A 1 105 ? 5.091 1.925 -20.089 1.00 89.25 105 THR A CA 1
ATOM 870 C C . THR A 1 105 ? 4.975 0.674 -20.954 1.00 89.25 105 THR A C 1
ATOM 872 O O . THR A 1 105 ? 5.988 0.171 -21.434 1.00 89.25 105 THR A O 1
ATOM 875 N N . CYS A 1 106 ? 3.765 0.139 -21.115 1.00 79.25 106 CYS A N 1
ATOM 876 C CA . CYS A 1 106 ? 3.477 -1.113 -21.813 1.00 79.25 106 CYS A CA 1
ATOM 877 C C . CYS A 1 106 ? 2.203 -0.956 -22.675 1.00 79.25 106 CYS A C 1
ATOM 879 O O . CYS A 1 106 ? 1.196 -1.609 -22.392 1.00 79.25 106 CYS A O 1
ATOM 881 N N . PRO A 1 107 ? 2.211 -0.075 -23.695 1.00 73.12 107 PRO A N 1
ATOM 882 C CA . PRO A 1 107 ? 1.011 0.266 -24.467 1.00 73.12 107 PRO A CA 1
ATOM 883 C C . PRO A 1 107 ? 0.431 -0.913 -25.265 1.00 73.12 107 PRO A C 1
ATOM 885 O O . PRO A 1 107 ? -0.775 -0.958 -25.480 1.00 73.12 107 PRO A O 1
ATOM 888 N N . ASP A 1 108 ? 1.260 -1.889 -25.644 1.00 74.56 108 ASP A N 1
ATOM 889 C CA . ASP A 1 108 ? 0.855 -3.069 -26.430 1.00 74.56 108 ASP A CA 1
ATOM 890 C C . ASP A 1 108 ? 0.237 -4.201 -25.580 1.00 74.56 108 ASP A C 1
ATOM 892 O O . ASP A 1 108 ? -0.104 -5.267 -26.086 1.00 74.56 108 ASP A O 1
ATOM 896 N N . ASP A 1 109 ? 0.131 -3.987 -24.268 1.00 62.81 109 ASP A N 1
ATOM 897 C CA . ASP A 1 109 ? -0.118 -5.002 -23.234 1.00 62.81 109 ASP A CA 1
ATOM 898 C C . ASP A 1 109 ? -1.541 -4.882 -22.621 1.00 62.81 109 ASP A C 1
ATOM 900 O O . ASP A 1 109 ? -1.812 -5.385 -21.507 1.00 62.81 109 ASP A O 1
ATOM 904 N N . LEU A 1 110 ? -2.410 -4.149 -23.336 1.00 58.31 110 LEU A N 1
ATOM 905 C CA . LEU A 1 110 ? -3.792 -3.764 -23.021 1.00 58.31 110 LEU A CA 1
ATOM 906 C C . LEU A 1 110 ? -4.811 -4.460 -23.926 1.00 58.31 110 LEU A C 1
ATOM 908 O O . LEU A 1 110 ? -4.620 -4.463 -25.160 1.00 58.31 110 LEU A O 1
#

Sequence (110 aa):
MSDSRPSNSLLETTPIKKGRFYFIFEQPNSYILYDKTKRGLEVKDKFTDEKTGIESSRGMIYDMEGTGHKVAINWLYPKSRYDINTVIEDAEKMERKYREIREMTCPDDL